Protein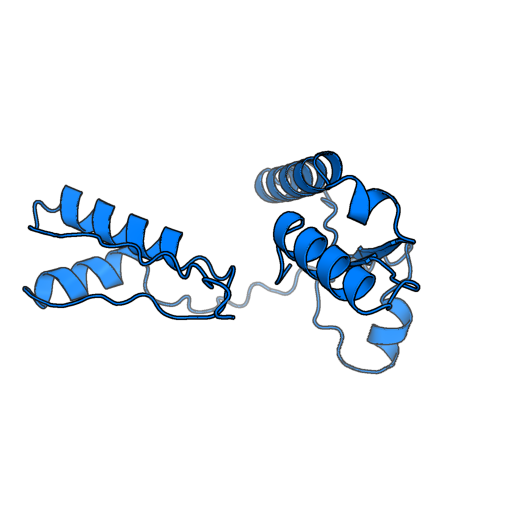 AF-A0A832PVS8-F1 (afdb_monomer_lite)

Radius of gyration: 21.09 Å; chains: 1; bounding box: 47×50×49 Å

Secondary structure (DSSP, 8-state):
--S-HHHHHHHHHHHHHTT-----EEEEEE---S-SS-HHHHHHHHHHHHHHHT--HHHHTS-EEEEE--SS---SHHHHHGGG-TT------PPP-----PPPPHHHHHHHHHHT-S-------STTS-HHHHHHHHHHHHHHTT----------------

Sequence (162 aa):
LLTTPTEAERSSAELRELGVSNQCLVLNGVFHAGSKDDAIAAAFETRSREALASMPAGLAKLPRQNVRLSPRALLGVEALRHMFDDDARAEARAPATNGRKLPPSLKQLVDELERAGKGVIMTMGKGGVGKTSVAAAIAVELAVMRSRYVWCQQHSSTRRFG

pLDDT: mean 80.28, std 14.7, range [33.06, 94.19]

Foldseek 3Di:
DQAALVRVLVVQVVCVVVVNPQDAAEAEAQADDPDPVDPVSVVVNVVSVVSVVPHDPSNVPHHYAYFHRDPDPQPDPVSVVCRRPPPPPVVPPDPPPPVDPDPDDLLVVLVVVVVVPDDDDAQDDDPPPCSVVSLVVSVVSCVVVVHDDDDDDDDPDPDDDD

Structure (mmCIF, N/CA/C/O backbone):
data_AF-A0A832PVS8-F1
#
_entry.id   AF-A0A832PVS8-F1
#
loop_
_atom_site.group_PDB
_atom_site.id
_atom_site.type_symbo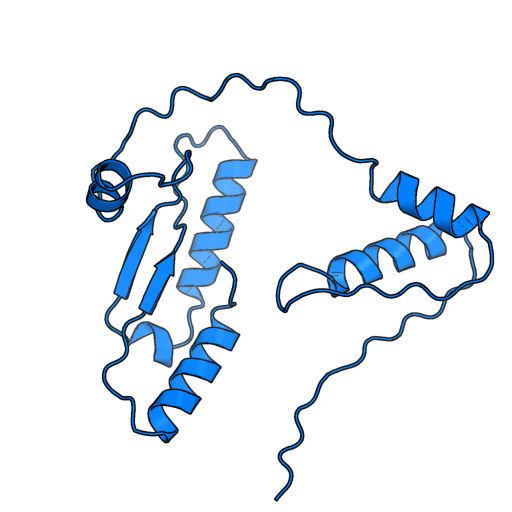l
_atom_site.label_atom_id
_atom_site.label_alt_id
_atom_site.label_comp_id
_atom_site.label_asym_id
_atom_site.label_entity_id
_atom_site.label_seq_id
_atom_site.pdbx_PDB_ins_code
_atom_site.Cartn_x
_atom_site.Cartn_y
_atom_site.Cartn_z
_atom_site.occupancy
_atom_site.B_iso_or_equiv
_atom_site.auth_seq_id
_atom_site.auth_comp_id
_atom_site.auth_asym_id
_atom_site.auth_atom_id
_atom_site.pdbx_PDB_model_num
ATOM 1 N N . LEU A 1 1 ? 0.548 1.587 -4.415 1.00 46.50 1 LEU A N 1
ATOM 2 C CA . LEU A 1 1 ? 0.417 0.133 -4.663 1.00 46.50 1 LEU A CA 1
ATOM 3 C C . LEU A 1 1 ? -1.050 -0.258 -4.505 1.00 46.50 1 LEU A C 1
ATOM 5 O O . LEU A 1 1 ? -1.512 -0.394 -3.383 1.00 46.50 1 LEU A O 1
ATOM 9 N N . LEU A 1 2 ? -1.813 -0.311 -5.602 1.00 47.66 2 LEU A N 1
ATOM 10 C CA . LEU A 1 2 ? -3.258 -0.605 -5.557 1.00 47.66 2 LEU A CA 1
ATOM 11 C C . LEU A 1 2 ? -3.566 -2.112 -5.415 1.00 47.66 2 LEU A C 1
ATOM 13 O O . LEU A 1 2 ? -4.703 -2.465 -5.127 1.00 47.66 2 LEU A O 1
ATOM 17 N N . THR A 1 3 ? -2.552 -2.976 -5.533 1.00 58.38 3 THR A N 1
ATOM 18 C CA . THR A 1 3 ? -2.669 -4.440 -5.466 1.00 58.38 3 THR A CA 1
ATOM 19 C C . THR A 1 3 ? -1.548 -4.993 -4.582 1.00 58.38 3 THR A C 1
ATOM 21 O O . THR A 1 3 ? -0.406 -4.541 -4.685 1.00 58.38 3 THR A O 1
ATOM 24 N N . THR A 1 4 ? -1.858 -5.927 -3.680 1.00 74.75 4 THR A N 1
ATOM 25 C CA . THR A 1 4 ? -0.848 -6.602 -2.846 1.00 74.75 4 THR A CA 1
ATOM 26 C C . THR A 1 4 ? -0.060 -7.622 -3.681 1.00 74.75 4 THR A C 1
ATOM 28 O O . THR A 1 4 ? -0.602 -8.125 -4.666 1.00 74.75 4 THR A O 1
ATOM 31 N N . PRO A 1 5 ? 1.184 -7.991 -3.308 1.00 82.38 5 PRO A N 1
ATOM 32 C CA . PRO A 1 5 ? 1.936 -9.035 -4.016 1.00 82.38 5 PRO A CA 1
ATOM 33 C C . PRO A 1 5 ? 1.174 -10.363 -4.119 1.00 82.38 5 PRO A C 1
ATOM 35 O O . PRO A 1 5 ? 1.222 -11.026 -5.146 1.00 82.38 5 PRO A O 1
ATOM 38 N N . THR A 1 6 ? 0.408 -10.724 -3.086 1.00 84.25 6 THR A N 1
ATOM 39 C CA . THR A 1 6 ? -0.439 -11.926 -3.083 1.00 84.25 6 THR A CA 1
ATOM 40 C C . THR A 1 6 ? -1.571 -11.854 -4.105 1.00 84.25 6 THR A C 1
ATOM 42 O O . THR A 1 6 ? -1.845 -12.835 -4.788 1.00 84.25 6 THR A O 1
ATOM 45 N N . GLU A 1 7 ? -2.232 -10.702 -4.222 1.00 85.81 7 GLU A N 1
ATOM 46 C CA . GLU A 1 7 ? -3.307 -10.530 -5.200 1.00 85.81 7 GLU A CA 1
ATOM 47 C C . GLU A 1 7 ? -2.744 -10.486 -6.627 1.00 85.81 7 GLU A C 1
ATOM 49 O O . GLU A 1 7 ? -3.306 -11.097 -7.529 1.00 85.81 7 GLU A O 1
ATOM 54 N N . ALA A 1 8 ? -1.583 -9.853 -6.819 1.00 88.50 8 ALA A N 1
ATOM 55 C CA . ALA A 1 8 ? -0.892 -9.841 -8.104 1.00 88.50 8 ALA A CA 1
ATOM 56 C C . ALA A 1 8 ? -0.427 -11.246 -8.540 1.00 88.50 8 ALA A C 1
ATOM 58 O O . ALA A 1 8 ? -0.544 -11.577 -9.717 1.00 88.50 8 ALA A O 1
ATOM 59 N N . GLU A 1 9 ? 0.046 -12.088 -7.614 1.00 90.88 9 GLU A N 1
ATOM 60 C CA . GLU A 1 9 ? 0.372 -13.497 -7.891 1.00 90.88 9 GLU A CA 1
ATOM 61 C C . GLU A 1 9 ? -0.872 -14.265 -8.348 1.00 90.88 9 GLU A C 1
ATOM 63 O O . GLU A 1 9 ? -0.819 -14.965 -9.358 1.00 90.88 9 GLU A O 1
ATOM 68 N N . ARG A 1 10 ? -2.008 -14.089 -7.656 1.00 90.69 10 ARG A N 1
ATOM 69 C CA . ARG A 1 10 ? -3.272 -14.728 -8.048 1.00 90.69 10 ARG A CA 1
ATOM 70 C C . ARG A 1 10 ? -3.684 -14.314 -9.460 1.00 90.69 10 ARG A C 1
ATOM 72 O O . ARG A 1 10 ? -3.918 -15.185 -10.291 1.00 90.69 10 ARG A O 1
ATOM 79 N N . SER A 1 11 ? -3.707 -13.012 -9.755 1.00 90.50 11 SER A N 1
ATOM 80 C CA . SER A 1 11 ? -4.048 -12.527 -11.098 1.00 90.50 11 SER A CA 1
ATOM 81 C C . SER A 1 11 ? -3.065 -13.028 -12.160 1.00 90.50 11 SER A C 1
ATOM 83 O O . SER A 1 11 ? -3.479 -13.379 -13.260 1.00 90.50 11 SER A O 1
ATOM 85 N N . SER A 1 12 ? -1.768 -13.099 -11.843 1.00 91.75 12 SER A N 1
ATOM 86 C CA . SER A 1 12 ? -0.752 -13.644 -12.750 1.00 91.75 12 SER A CA 1
ATOM 87 C C . SER A 1 12 ? -1.017 -15.116 -13.077 1.00 91.75 12 SER A C 1
ATOM 89 O O . SER A 1 12 ? -0.941 -15.501 -14.247 1.00 91.75 12 SER A O 1
ATOM 91 N N . ALA A 1 13 ? -1.361 -15.925 -12.071 1.00 91.62 13 ALA A N 1
ATOM 92 C CA . ALA A 1 13 ? -1.702 -17.333 -12.245 1.00 91.62 13 ALA A CA 1
ATOM 93 C C . ALA A 1 13 ? -2.973 -17.516 -13.090 1.00 91.62 13 ALA A C 1
ATOM 95 O O . ALA A 1 13 ? -2.937 -18.254 -14.070 1.00 91.62 13 ALA A O 1
ATOM 96 N N . GLU A 1 14 ? -4.045 -16.778 -12.788 1.00 93.69 14 GLU A N 1
ATOM 97 C CA . GLU A 1 14 ? -5.300 -16.812 -13.559 1.00 93.69 14 GLU A CA 1
ATOM 98 C C . GLU A 1 14 ? -5.072 -16.430 -15.031 1.00 93.69 14 GLU A C 1
ATOM 100 O O . GLU A 1 14 ? -5.549 -17.101 -15.943 1.00 93.69 14 GLU A O 1
ATOM 105 N N . LEU A 1 15 ? -4.269 -15.394 -15.294 1.00 93.50 15 LEU A N 1
ATOM 106 C CA . LEU A 1 15 ? -3.913 -15.000 -16.658 1.00 93.50 15 LEU A CA 1
ATOM 107 C C . LEU A 1 15 ? -3.083 -16.071 -17.385 1.00 93.50 15 LEU A C 1
ATOM 109 O O . LEU A 1 15 ? -3.264 -16.266 -18.588 1.00 93.50 15 LEU A O 1
ATOM 113 N N . ARG A 1 16 ? -2.198 -16.788 -16.678 1.00 92.62 16 ARG A N 1
ATOM 114 C CA . ARG A 1 16 ? -1.447 -17.914 -17.261 1.00 92.62 16 ARG A CA 1
ATOM 115 C C . ARG A 1 16 ? -2.368 -19.077 -17.624 1.00 92.62 16 ARG A C 1
ATOM 117 O O . ARG A 1 16 ? -2.179 -19.655 -18.690 1.00 92.62 16 ARG A O 1
ATOM 124 N N . GLU A 1 17 ? -3.355 -19.395 -16.785 1.00 94.19 17 GLU A N 1
ATOM 125 C CA . GLU A 1 17 ? -4.371 -20.422 -17.078 1.00 94.19 17 GLU A CA 1
ATOM 126 C C . GLU A 1 17 ? -5.179 -20.080 -18.340 1.00 94.19 17 GLU A C 1
ATOM 128 O O . GLU A 1 17 ? -5.535 -20.970 -19.108 1.00 94.19 17 GLU A O 1
ATOM 133 N N . LEU A 1 18 ? -5.385 -18.788 -18.611 1.00 94.12 18 LEU A N 1
ATOM 134 C CA . LEU A 1 18 ? -6.023 -18.284 -19.832 1.00 94.12 18 LEU A CA 1
ATOM 135 C C . LEU A 1 18 ? -5.081 -18.213 -21.054 1.00 94.12 18 LEU A C 1
ATOM 137 O O . LEU A 1 18 ? -5.481 -17.727 -22.110 1.00 94.12 18 LEU A O 1
ATOM 141 N N . GLY A 1 19 ? -3.831 -18.673 -20.933 1.00 92.69 19 GLY A N 1
ATOM 142 C CA . GLY A 1 19 ? -2.845 -18.692 -22.020 1.00 92.69 19 GLY A CA 1
ATOM 143 C C . GLY A 1 19 ? -2.005 -17.416 -22.165 1.00 92.69 19 GLY A C 1
ATOM 144 O O . GLY A 1 19 ? -1.160 -17.336 -23.058 1.00 92.69 19 GLY A O 1
ATOM 145 N N . VAL A 1 20 ? -2.168 -16.424 -21.285 1.00 92.69 20 VAL A N 1
ATOM 146 C CA . VAL A 1 20 ? -1.356 -15.195 -21.294 1.00 92.69 20 VAL A CA 1
ATOM 147 C C . VAL A 1 20 ? -0.048 -15.446 -20.541 1.00 92.69 20 VAL A C 1
ATOM 149 O O . VAL A 1 20 ? 0.057 -15.213 -19.337 1.00 92.69 20 VAL A O 1
ATOM 152 N N . SER A 1 21 ? 0.968 -15.941 -21.247 1.00 89.69 21 SER A N 1
ATOM 153 C CA . SER A 1 21 ? 2.270 -16.310 -20.664 1.00 89.69 21 SER A CA 1
ATOM 154 C C . SER A 1 21 ? 3.334 -15.207 -20.732 1.00 89.69 21 SER A C 1
ATOM 156 O O . SER A 1 21 ? 4.248 -15.198 -19.907 1.00 89.69 21 SER A O 1
ATOM 158 N N . ASN A 1 22 ? 3.204 -14.248 -21.657 1.00 92.69 22 ASN A N 1
ATOM 159 C CA . ASN A 1 22 ? 4.133 -13.123 -21.816 1.00 92.69 22 ASN A CA 1
ATOM 160 C C . ASN A 1 22 ? 3.832 -11.988 -20.820 1.00 92.69 22 ASN A C 1
ATOM 162 O O . ASN A 1 22 ? 3.366 -10.912 -21.193 1.00 92.69 22 ASN A O 1
ATOM 166 N N . GLN A 1 23 ? 4.029 -12.262 -19.532 1.00 92.94 23 GLN A N 1
ATOM 167 C CA . GLN A 1 23 ? 3.746 -11.321 -18.449 1.00 92.94 23 GLN A CA 1
ATOM 168 C C . GLN A 1 23 ? 5.014 -10.596 -17.977 1.00 92.94 23 GLN A C 1
ATOM 170 O O . GLN A 1 23 ? 6.099 -11.170 -17.951 1.00 92.94 23 GLN A O 1
ATOM 175 N N . CYS A 1 24 ? 4.854 -9.345 -17.544 1.00 93.56 24 CYS A N 1
ATOM 176 C CA . CYS A 1 24 ? 5.894 -8.520 -16.929 1.00 93.56 24 CYS A CA 1
ATOM 177 C C . CYS A 1 24 ? 5.356 -7.915 -15.625 1.00 93.56 24 CYS A C 1
ATOM 179 O O . CYS A 1 24 ? 4.192 -7.513 -15.552 1.00 93.56 24 CYS A O 1
ATOM 181 N N . LEU A 1 25 ? 6.203 -7.848 -14.599 1.00 92.06 25 LEU A N 1
ATOM 182 C CA . LEU A 1 25 ? 5.888 -7.239 -13.313 1.00 92.06 25 LEU A CA 1
ATOM 183 C C . LEU A 1 25 ? 6.382 -5.788 -13.277 1.00 92.06 25 LEU A C 1
ATOM 185 O O . LEU A 1 25 ? 7.585 -5.532 -13.227 1.00 92.06 25 LEU A O 1
ATOM 189 N N . VAL A 1 26 ? 5.452 -4.834 -13.216 1.00 90.69 26 VAL A N 1
ATOM 190 C CA . VAL A 1 26 ? 5.777 -3.417 -12.997 1.00 90.69 26 VAL A CA 1
ATOM 191 C C . VAL A 1 26 ? 5.577 -3.060 -11.525 1.00 90.69 26 VAL A C 1
ATOM 193 O O . VAL A 1 26 ? 4.450 -3.012 -11.028 1.00 90.69 26 VAL A O 1
ATOM 196 N N . LEU A 1 27 ? 6.672 -2.777 -10.819 1.00 89.38 27 LEU A N 1
ATOM 197 C CA . LEU A 1 27 ? 6.641 -2.294 -9.440 1.00 89.38 27 LEU A CA 1
ATOM 198 C C . LEU A 1 27 ? 6.577 -0.768 -9.425 1.00 89.38 27 LEU A C 1
ATOM 200 O O . LEU A 1 27 ? 7.585 -0.089 -9.602 1.00 89.38 27 LEU A O 1
ATOM 204 N N . ASN A 1 28 ? 5.379 -0.229 -9.206 1.00 87.50 28 ASN A N 1
ATOM 205 C CA . ASN A 1 28 ? 5.155 1.212 -9.191 1.00 87.50 28 ASN A CA 1
ATOM 206 C C . ASN A 1 28 ? 5.288 1.829 -7.791 1.00 87.50 28 ASN A C 1
ATOM 208 O O . ASN A 1 28 ? 4.644 1.373 -6.839 1.00 87.50 28 ASN A O 1
ATOM 212 N N . GLY A 1 29 ? 6.038 2.928 -7.702 1.00 86.31 29 GLY A N 1
ATOM 213 C CA . GLY A 1 29 ? 6.203 3.724 -6.491 1.00 86.31 29 GLY A CA 1
ATOM 214 C C . GLY A 1 29 ? 7.246 3.163 -5.528 1.00 86.31 29 GLY A C 1
ATOM 215 O O . GLY A 1 29 ? 7.035 3.217 -4.318 1.00 86.31 29 GLY A O 1
ATOM 216 N N . VAL A 1 30 ? 8.349 2.610 -6.043 1.00 87.81 30 VAL A N 1
ATOM 217 C CA . VAL A 1 30 ? 9.457 2.122 -5.207 1.00 87.81 30 VAL A CA 1
ATOM 218 C C . VAL A 1 30 ? 10.102 3.306 -4.487 1.00 87.81 30 VAL A C 1
ATOM 220 O O . VAL A 1 30 ? 10.644 4.215 -5.119 1.00 87.81 30 VAL A O 1
ATOM 223 N N . PHE A 1 31 ? 10.018 3.306 -3.160 1.00 87.88 31 PHE A N 1
ATOM 224 C CA . PHE A 1 31 ? 10.544 4.372 -2.318 1.00 87.88 31 PHE A CA 1
ATOM 225 C C . PHE A 1 31 ? 11.956 4.061 -1.825 1.00 87.88 31 PHE A C 1
ATOM 227 O O . PHE A 1 31 ? 12.241 2.934 -1.431 1.00 87.88 31 PHE A O 1
ATOM 234 N N . HIS A 1 32 ? 12.796 5.093 -1.796 1.00 85.81 32 HIS A N 1
ATOM 235 C CA . HIS A 1 32 ? 14.125 5.073 -1.197 1.00 85.81 32 HIS A CA 1
ATOM 236 C C . HIS A 1 32 ? 14.242 6.293 -0.287 1.00 85.81 32 HIS A C 1
ATOM 238 O O . HIS A 1 32 ? 13.920 7.406 -0.721 1.00 85.81 32 HIS A O 1
ATOM 244 N N . ALA A 1 33 ? 14.676 6.108 0.958 1.00 85.19 33 ALA A N 1
ATOM 245 C CA . ALA A 1 33 ? 14.850 7.227 1.866 1.00 85.19 33 ALA A CA 1
ATOM 246 C C . ALA A 1 33 ? 16.026 8.103 1.398 1.00 85.19 33 ALA A C 1
ATOM 248 O O . ALA A 1 33 ? 17.132 7.620 1.157 1.00 85.19 33 ALA A O 1
ATOM 249 N N . GLY A 1 34 ? 15.782 9.410 1.261 1.00 80.50 34 GLY A N 1
ATOM 250 C CA . GLY A 1 34 ? 16.820 10.379 0.890 1.00 80.50 34 GLY A CA 1
ATOM 251 C C . GLY A 1 34 ? 17.800 10.691 2.028 1.00 80.50 34 GLY A C 1
ATOM 252 O O . GLY A 1 34 ? 18.945 11.048 1.766 1.00 80.50 34 GLY A O 1
ATOM 253 N N . SER A 1 35 ? 17.362 10.525 3.280 1.00 79.19 35 SER A N 1
ATOM 254 C CA . SER A 1 35 ? 18.178 10.612 4.495 1.00 79.19 35 SER A CA 1
ATOM 255 C C . SER A 1 35 ? 17.751 9.524 5.483 1.00 79.19 35 SER A C 1
ATOM 257 O O . SER A 1 35 ? 16.588 9.119 5.500 1.00 79.19 35 SER A O 1
ATOM 259 N N . LYS A 1 36 ? 18.691 9.067 6.317 1.00 75.94 36 LYS A N 1
ATOM 260 C CA . LYS A 1 36 ? 18.431 8.125 7.416 1.00 75.94 36 LYS A CA 1
ATOM 261 C C . LYS A 1 36 ? 17.888 8.805 8.678 1.00 75.94 36 LYS A C 1
ATOM 263 O O . LYS A 1 36 ? 17.449 8.102 9.582 1.00 75.94 36 LYS A O 1
ATOM 268 N N . ASP A 1 37 ? 17.893 10.136 8.727 1.00 86.50 37 ASP A N 1
ATOM 269 C CA . ASP A 1 37 ? 17.470 10.904 9.907 1.00 86.50 37 ASP A CA 1
ATOM 270 C C . ASP A 1 37 ? 15.941 11.025 10.025 1.00 86.50 37 ASP A C 1
ATOM 272 O O . ASP A 1 37 ? 15.416 11.388 11.076 1.00 86.50 37 ASP A O 1
ATOM 276 N N . ASP A 1 38 ? 15.205 10.695 8.960 1.00 88.94 38 ASP A N 1
ATOM 277 C CA . ASP A 1 38 ? 13.747 10.609 8.976 1.00 88.94 38 ASP A CA 1
ATOM 278 C C . ASP A 1 38 ? 13.311 9.170 9.291 1.00 88.94 38 ASP A C 1
ATOM 280 O O . ASP A 1 38 ? 13.310 8.281 8.432 1.00 88.94 38 ASP A O 1
ATOM 284 N N . ALA A 1 39 ? 12.909 8.946 10.544 1.00 90.06 39 ALA A N 1
ATOM 285 C CA . ALA A 1 39 ? 12.452 7.644 11.021 1.00 90.06 39 ALA A CA 1
ATOM 286 C C . ALA A 1 39 ? 11.211 7.123 10.267 1.00 90.06 39 ALA A C 1
ATOM 288 O O . ALA A 1 39 ? 11.060 5.910 10.108 1.00 90.06 39 ALA A O 1
ATOM 289 N N . ILE A 1 40 ? 10.334 8.008 9.775 1.00 90.06 40 ILE A N 1
ATOM 290 C CA . ILE A 1 40 ? 9.137 7.617 9.015 1.00 90.06 40 ILE A CA 1
ATOM 291 C C . ILE A 1 40 ? 9.550 7.150 7.621 1.00 90.06 40 ILE A C 1
ATOM 293 O O . ILE A 1 40 ? 9.108 6.087 7.175 1.00 90.06 40 ILE A O 1
ATOM 297 N N . ALA A 1 41 ? 10.422 7.904 6.948 1.00 87.69 41 ALA A N 1
ATOM 298 C CA . ALA A 1 41 ? 10.969 7.512 5.653 1.00 87.69 41 ALA A CA 1
ATOM 299 C C . ALA A 1 41 ? 11.717 6.171 5.747 1.00 87.69 41 ALA A C 1
ATOM 301 O O . ALA A 1 41 ? 11.467 5.266 4.946 1.00 87.69 41 ALA A O 1
ATOM 302 N N . ALA A 1 42 ? 12.564 5.999 6.765 1.00 89.81 42 ALA A N 1
ATOM 303 C CA . ALA A 1 42 ? 13.298 4.756 6.997 1.00 89.81 42 ALA A CA 1
ATOM 304 C C . ALA A 1 42 ? 12.365 3.562 7.273 1.00 89.81 42 ALA A C 1
ATOM 306 O O . ALA A 1 42 ? 12.574 2.469 6.733 1.00 89.81 42 ALA A O 1
ATOM 307 N N . ALA A 1 43 ? 11.303 3.762 8.061 1.00 89.88 43 ALA A N 1
ATOM 308 C CA . ALA A 1 43 ? 10.297 2.731 8.311 1.00 89.88 43 ALA A CA 1
ATOM 309 C C . ALA A 1 43 ? 9.526 2.361 7.032 1.00 89.88 43 ALA A C 1
ATOM 311 O O . ALA A 1 43 ? 9.268 1.181 6.778 1.00 89.88 43 ALA A O 1
ATOM 312 N N . PHE A 1 44 ? 9.187 3.347 6.196 1.00 89.69 44 PHE A N 1
ATOM 313 C CA . PHE A 1 44 ? 8.486 3.120 4.932 1.00 89.69 44 PHE A CA 1
ATOM 314 C C . PHE A 1 44 ? 9.350 2.358 3.915 1.00 89.69 44 PHE A C 1
ATOM 316 O O . PHE A 1 44 ? 8.861 1.430 3.260 1.00 89.69 44 PHE A O 1
ATOM 323 N N . GLU A 1 45 ? 10.640 2.690 3.820 1.00 90.56 45 GLU A N 1
ATOM 324 C CA . GLU A 1 45 ? 11.596 1.951 2.990 1.00 90.56 45 GLU A CA 1
ATOM 325 C C . GLU A 1 45 ? 11.788 0.514 3.491 1.00 90.56 45 GLU A C 1
ATOM 327 O O . GLU A 1 45 ? 11.696 -0.427 2.700 1.00 90.56 45 GLU A O 1
ATOM 332 N N . THR A 1 46 ? 11.997 0.329 4.798 1.00 90.25 46 THR A N 1
ATOM 333 C CA . THR A 1 46 ? 12.170 -1.000 5.413 1.00 90.25 46 THR A CA 1
ATOM 334 C C . THR A 1 46 ? 10.967 -1.893 5.131 1.00 90.25 46 THR A C 1
ATOM 336 O O . THR A 1 46 ? 11.122 -2.979 4.573 1.00 90.25 46 THR A O 1
ATOM 339 N N . ARG A 1 47 ? 9.752 -1.396 5.391 1.00 89.19 47 ARG A N 1
ATOM 340 C CA . ARG A 1 47 ? 8.512 -2.133 5.115 1.00 89.19 47 ARG A CA 1
ATOM 341 C C . ARG A 1 47 ? 8.370 -2.502 3.636 1.00 89.19 47 ARG A C 1
ATOM 343 O O . ARG A 1 47 ? 7.909 -3.593 3.306 1.00 89.19 47 ARG A O 1
ATOM 350 N N . SER A 1 48 ? 8.747 -1.593 2.737 1.00 87.81 48 SER A N 1
ATOM 351 C CA . SER A 1 48 ? 8.704 -1.849 1.292 1.00 87.81 48 SER A CA 1
ATOM 352 C C . SER A 1 48 ? 9.696 -2.944 0.898 1.00 87.81 48 SER A C 1
ATOM 354 O O . SER A 1 48 ? 9.356 -3.842 0.131 1.00 87.81 48 SER A O 1
ATOM 356 N N . ARG A 1 49 ? 10.903 -2.915 1.469 1.00 88.44 49 ARG A N 1
ATOM 357 C CA . ARG A 1 49 ? 11.952 -3.913 1.244 1.00 88.44 49 ARG A CA 1
ATOM 358 C C . ARG A 1 49 ? 11.547 -5.299 1.741 1.00 88.44 49 ARG A C 1
ATOM 360 O O . ARG A 1 49 ? 11.735 -6.270 1.016 1.00 88.44 49 ARG A O 1
ATOM 367 N N . GLU A 1 50 ? 10.946 -5.394 2.923 1.00 89.69 50 GLU A N 1
ATOM 368 C CA . GLU A 1 50 ? 10.422 -6.653 3.475 1.00 89.69 50 GLU A CA 1
ATOM 369 C C . GLU A 1 50 ? 9.315 -7.250 2.596 1.00 89.69 50 GLU A C 1
ATOM 371 O O . GLU A 1 50 ? 9.311 -8.451 2.319 1.00 89.69 50 GLU A O 1
ATOM 376 N N . ALA A 1 51 ? 8.405 -6.413 2.089 1.00 86.19 51 ALA A N 1
ATOM 377 C CA . ALA A 1 51 ? 7.363 -6.852 1.162 1.00 86.19 51 ALA A CA 1
ATOM 378 C C . ALA A 1 51 ? 7.938 -7.386 -0.164 1.00 86.19 51 ALA A C 1
ATOM 380 O O . ALA A 1 51 ? 7.392 -8.323 -0.743 1.00 86.19 51 ALA A O 1
ATOM 381 N N . LEU A 1 52 ? 9.048 -6.814 -0.644 1.00 86.94 52 LEU A N 1
ATOM 382 C CA . LEU A 1 52 ? 9.749 -7.306 -1.834 1.00 86.94 52 LEU A CA 1
ATOM 383 C C . LEU A 1 52 ? 10.558 -8.577 -1.557 1.00 86.94 52 LEU A C 1
ATOM 385 O O . LEU A 1 52 ? 10.630 -9.444 -2.423 1.00 86.94 52 LEU A O 1
ATOM 389 N N . ALA A 1 53 ? 11.144 -8.706 -0.367 1.00 87.56 53 ALA A N 1
ATOM 390 C CA . ALA A 1 53 ? 11.863 -9.911 0.046 1.00 87.56 53 ALA A CA 1
ATOM 391 C C . ALA A 1 53 ? 10.919 -11.110 0.238 1.00 87.56 53 ALA A C 1
ATOM 393 O O . ALA A 1 53 ? 11.289 -12.243 -0.051 1.00 87.56 53 ALA A O 1
ATOM 394 N N . SER A 1 54 ? 9.685 -10.854 0.672 1.00 87.69 54 SER A N 1
ATOM 395 C CA . SER A 1 54 ? 8.617 -11.855 0.813 1.00 87.69 54 SER A CA 1
ATOM 396 C C . SER A 1 54 ? 7.779 -12.042 -0.461 1.00 87.69 54 SER A C 1
ATOM 398 O O . SER A 1 54 ? 6.663 -12.564 -0.407 1.00 87.69 54 SER A O 1
ATOM 400 N N . MET A 1 55 ? 8.291 -11.616 -1.622 1.00 88.44 55 MET A N 1
ATOM 401 C CA . MET A 1 55 ? 7.569 -11.713 -2.888 1.00 88.44 55 MET A CA 1
ATOM 402 C C . MET A 1 55 ? 7.271 -13.177 -3.257 1.00 88.44 55 MET A C 1
ATOM 404 O O . MET A 1 55 ? 8.175 -14.015 -3.220 1.00 88.44 55 MET A O 1
ATOM 408 N N . PRO A 1 56 ? 6.030 -13.496 -3.671 1.00 90.81 56 PRO A N 1
ATOM 409 C CA . PRO A 1 56 ? 5.686 -14.824 -4.162 1.00 90.81 56 PRO A CA 1
ATOM 410 C C . PRO A 1 56 ? 6.580 -15.278 -5.323 1.00 90.81 56 PRO A C 1
ATOM 412 O O . PRO A 1 56 ? 6.948 -14.495 -6.202 1.00 90.81 56 PRO A O 1
ATOM 415 N N . ALA A 1 57 ? 6.916 -16.569 -5.340 1.00 88.31 57 ALA A N 1
ATOM 416 C CA . ALA A 1 57 ? 7.884 -17.122 -6.284 1.00 88.31 57 ALA A CA 1
ATOM 417 C C . ALA A 1 57 ? 7.446 -17.015 -7.758 1.00 88.31 57 ALA A C 1
ATOM 419 O O . ALA A 1 57 ? 8.306 -16.965 -8.638 1.00 88.31 57 ALA A O 1
ATOM 420 N N . GLY A 1 58 ? 6.142 -16.997 -8.055 1.00 88.75 58 GLY A N 1
ATOM 421 C CA . GLY A 1 58 ? 5.640 -16.876 -9.426 1.00 88.75 58 GLY A CA 1
ATOM 422 C C . GLY A 1 58 ? 5.852 -15.482 -10.015 1.00 88.75 58 GLY A C 1
ATOM 423 O O . GLY A 1 58 ? 6.254 -15.377 -11.178 1.00 88.75 58 GLY A O 1
ATOM 424 N N . LEU A 1 59 ? 5.660 -14.437 -9.207 1.00 90.94 59 LEU A N 1
ATOM 425 C CA . LEU A 1 59 ? 5.982 -13.049 -9.533 1.00 90.94 59 LEU A CA 1
ATOM 426 C C . LEU A 1 59 ? 7.490 -12.809 -9.612 1.00 90.94 59 LEU A C 1
ATOM 428 O O . LEU A 1 59 ? 7.941 -12.119 -10.521 1.00 90.94 59 LEU A O 1
ATOM 432 N N . ALA A 1 60 ? 8.277 -13.403 -8.708 1.00 89.56 60 ALA A N 1
ATOM 433 C CA . ALA A 1 60 ? 9.733 -13.223 -8.679 1.00 89.56 60 ALA A CA 1
ATOM 434 C C . ALA A 1 60 ? 10.441 -13.726 -9.955 1.00 89.56 60 ALA A C 1
ATOM 436 O O . ALA A 1 60 ? 11.548 -13.286 -10.258 1.00 89.56 60 ALA A O 1
ATOM 437 N N . LYS A 1 61 ? 9.805 -14.634 -10.708 1.00 90.12 61 LYS A N 1
ATOM 438 C CA . LYS A 1 61 ? 10.301 -15.162 -11.991 1.00 90.12 61 LYS A CA 1
ATOM 439 C C . LYS A 1 61 ? 9.986 -14.269 -13.193 1.00 90.12 61 LYS A C 1
ATOM 441 O O . LYS A 1 61 ? 10.520 -14.514 -14.272 1.00 90.12 61 LYS A O 1
ATOM 446 N N . LEU A 1 62 ? 9.082 -13.299 -13.053 1.00 92.00 62 LEU A N 1
ATOM 447 C CA . LEU A 1 62 ? 8.692 -12.436 -14.163 1.00 92.00 62 LEU A CA 1
ATOM 448 C C . LEU A 1 62 ? 9.792 -11.408 -14.467 1.00 92.00 62 LEU A C 1
ATOM 450 O O . LEU A 1 62 ? 10.422 -10.899 -13.534 1.00 92.00 62 LEU A O 1
ATOM 454 N N . PRO A 1 63 ? 9.983 -11.032 -15.747 1.00 93.38 63 PRO A N 1
ATOM 455 C CA . PRO A 1 63 ? 10.695 -9.808 -16.090 1.00 93.38 63 PRO A CA 1
ATOM 456 C C . PRO A 1 63 ? 10.122 -8.644 -15.284 1.00 93.38 63 PRO A C 1
ATOM 458 O O . PRO A 1 63 ? 8.903 -8.522 -15.146 1.00 93.38 63 PRO A O 1
ATOM 461 N N . ARG A 1 64 ? 11.000 -7.814 -14.718 1.00 89.62 64 ARG A N 1
ATOM 462 C CA . ARG A 1 64 ? 10.614 -6.786 -13.753 1.00 89.62 64 ARG A CA 1
ATOM 463 C C . ARG A 1 64 ? 11.064 -5.411 -14.205 1.00 89.62 64 ARG A C 1
ATOM 465 O O . ARG A 1 64 ? 12.232 -5.223 -14.535 1.00 89.62 64 ARG A O 1
ATOM 472 N N . GLN A 1 65 ? 10.163 -4.444 -14.090 1.00 88.94 65 GLN A N 1
ATOM 473 C CA . GLN A 1 65 ? 10.466 -3.031 -14.262 1.00 88.94 65 GLN A CA 1
ATOM 474 C C . GLN A 1 65 ? 10.072 -2.257 -13.005 1.00 88.94 65 GLN A C 1
ATOM 476 O O . GLN A 1 65 ? 8.979 -2.435 -12.467 1.00 88.94 65 GLN A O 1
ATOM 481 N N . ASN A 1 66 ? 10.972 -1.402 -12.527 1.00 87.44 66 ASN A N 1
ATOM 482 C CA . ASN A 1 66 ? 10.751 -0.599 -11.330 1.00 87.44 66 ASN A CA 1
ATOM 483 C C . ASN A 1 66 ? 10.478 0.850 -11.731 1.00 87.44 66 ASN A C 1
ATOM 485 O O . ASN A 1 66 ? 11.216 1.420 -12.528 1.00 87.44 66 ASN A O 1
ATOM 489 N N . VAL A 1 67 ? 9.446 1.448 -11.143 1.00 87.12 67 VAL A N 1
ATOM 490 C CA . VAL A 1 67 ? 9.161 2.883 -11.244 1.00 87.12 67 VAL A CA 1
ATOM 491 C C . VAL A 1 67 ? 9.294 3.474 -9.848 1.00 87.12 67 VAL A C 1
ATOM 493 O O . VAL A 1 67 ? 8.615 3.034 -8.914 1.00 87.12 67 VAL A O 1
ATOM 496 N N . ARG A 1 68 ? 10.187 4.452 -9.678 1.00 85.06 68 ARG A N 1
ATOM 497 C CA . ARG A 1 68 ? 10.426 5.087 -8.373 1.00 85.06 68 ARG A CA 1
ATOM 498 C C 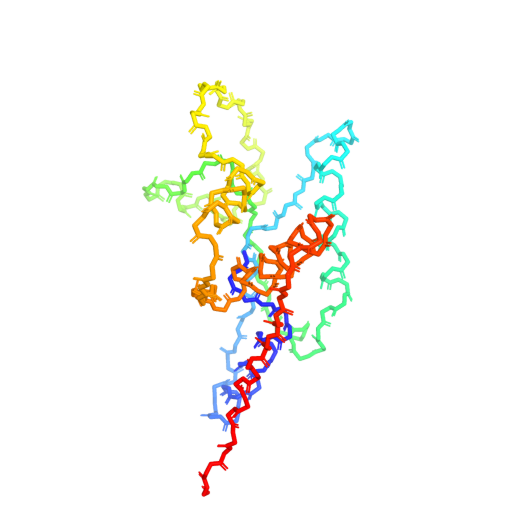. ARG A 1 68 ? 9.236 5.941 -7.941 1.00 85.06 68 ARG A C 1
ATOM 500 O O . ARG A 1 68 ? 8.476 6.447 -8.765 1.00 85.06 68 ARG A O 1
ATOM 507 N N . LEU A 1 69 ? 9.066 6.112 -6.630 1.00 84.44 69 LEU A N 1
ATOM 508 C CA . LEU A 1 69 ? 8.076 7.048 -6.102 1.00 84.44 69 LEU A CA 1
ATOM 509 C C . LEU A 1 69 ? 8.499 8.482 -6.437 1.00 84.44 69 LEU A C 1
ATOM 511 O O . LEU A 1 69 ? 9.493 8.977 -5.912 1.00 84.44 69 LEU A O 1
ATOM 515 N N . SER A 1 70 ? 7.730 9.150 -7.295 1.00 80.12 70 SER A N 1
ATOM 516 C CA . SER A 1 70 ? 7.982 10.546 -7.645 1.00 80.12 70 SER A CA 1
ATOM 517 C C . SER A 1 70 ? 7.420 11.498 -6.578 1.00 80.12 70 SER A C 1
ATOM 519 O O . SER A 1 70 ? 6.283 11.313 -6.133 1.00 80.12 70 SER A O 1
ATOM 521 N N . PRO A 1 71 ? 8.158 12.558 -6.193 1.00 73.00 71 PRO A N 1
ATOM 522 C CA . PRO A 1 71 ? 7.677 13.594 -5.276 1.00 73.00 71 PRO A CA 1
ATOM 523 C C . PRO A 1 71 ? 6.620 14.515 -5.910 1.00 73.00 71 PRO A C 1
ATOM 525 O O . PRO A 1 71 ? 6.000 15.318 -5.211 1.00 73.00 71 PRO A O 1
ATOM 528 N N . ARG A 1 72 ? 6.422 14.441 -7.234 1.00 71.25 72 ARG A N 1
ATOM 529 C CA . ARG A 1 72 ? 5.444 15.240 -7.985 1.00 71.25 72 ARG A CA 1
ATOM 530 C C . ARG A 1 72 ? 4.588 14.339 -8.869 1.00 71.25 72 ARG A C 1
ATOM 532 O O . ARG A 1 72 ? 5.028 13.281 -9.313 1.00 71.25 72 ARG A O 1
ATOM 539 N N . ALA A 1 73 ? 3.364 14.780 -9.153 1.00 73.00 73 ALA A N 1
ATOM 540 C CA . ALA A 1 73 ? 2.530 14.121 -10.149 1.00 73.00 73 ALA A CA 1
ATOM 541 C C . ALA A 1 73 ? 3.236 14.153 -11.515 1.00 73.00 73 ALA A C 1
ATOM 543 O O . ALA A 1 73 ? 3.713 15.205 -11.941 1.00 73.00 73 ALA A O 1
ATOM 544 N N . LEU A 1 74 ? 3.301 13.004 -12.189 1.00 75.25 74 LEU A N 1
ATOM 545 C CA . LEU A 1 74 ? 3.868 12.881 -13.531 1.00 75.25 74 LEU A CA 1
ATOM 546 C C . LEU A 1 74 ? 2.852 13.419 -14.547 1.00 75.25 74 LEU A C 1
ATOM 548 O O . LEU A 1 74 ? 2.046 12.672 -15.098 1.00 75.25 74 LEU A O 1
ATOM 552 N N . LEU A 1 75 ? 2.831 14.740 -14.719 1.00 80.19 75 LEU A N 1
ATOM 553 C CA . LEU A 1 75 ? 1.939 15.441 -15.641 1.00 80.19 75 LEU A CA 1
ATOM 554 C C . LEU A 1 75 ? 2.741 15.936 -16.847 1.00 80.19 75 LEU A C 1
ATOM 556 O O . LEU A 1 75 ? 3.740 16.631 -16.687 1.00 80.19 75 LEU A O 1
ATOM 560 N N . GLY A 1 76 ? 2.276 15.604 -18.052 1.00 82.12 76 GLY A N 1
ATOM 561 C CA . GLY A 1 76 ? 2.931 15.980 -19.305 1.00 82.12 76 GLY A CA 1
ATOM 562 C C . GLY A 1 76 ? 3.951 14.953 -19.809 1.00 82.12 76 GLY A C 1
ATOM 563 O O . GLY A 1 76 ? 4.429 14.088 -19.077 1.00 82.12 76 GLY A O 1
ATOM 564 N N . VAL A 1 77 ? 4.267 15.044 -21.103 1.00 84.19 77 VAL A N 1
ATOM 565 C CA . VAL A 1 77 ? 5.105 14.063 -21.817 1.00 84.19 77 VAL A CA 1
ATOM 566 C C . VAL A 1 77 ? 6.542 14.049 -21.294 1.00 84.19 77 VAL A C 1
ATOM 568 O O . VAL A 1 77 ? 7.147 12.988 -21.205 1.00 84.19 77 VAL A O 1
ATOM 571 N N . GLU A 1 78 ? 7.081 15.205 -20.913 1.00 78.69 78 GLU A N 1
ATOM 572 C CA . GLU A 1 78 ? 8.436 15.322 -20.363 1.00 78.69 78 GLU A CA 1
ATOM 573 C C . GLU A 1 78 ? 8.582 14.548 -19.045 1.00 78.69 78 GLU A C 1
ATOM 575 O O . GLU A 1 78 ? 9.477 13.719 -18.913 1.00 78.69 78 GLU A O 1
ATOM 580 N N . ALA A 1 79 ? 7.635 14.713 -18.115 1.00 77.62 79 ALA A N 1
ATOM 581 C CA . ALA A 1 79 ? 7.636 13.979 -16.851 1.00 77.62 79 ALA A CA 1
ATOM 582 C C . ALA A 1 79 ? 7.503 12.457 -17.051 1.00 77.62 79 ALA A C 1
ATOM 584 O O . ALA A 1 79 ? 8.102 11.685 -16.307 1.00 77.62 79 ALA A O 1
ATOM 585 N N . LEU A 1 80 ? 6.745 12.016 -18.063 1.00 80.56 80 LEU A N 1
ATOM 586 C CA . LEU A 1 80 ? 6.605 10.594 -18.392 1.00 80.56 80 LEU A CA 1
ATOM 587 C C . LEU A 1 80 ? 7.872 9.999 -19.018 1.00 80.56 80 LEU A C 1
ATOM 589 O O . LEU A 1 80 ? 8.172 8.836 -18.756 1.00 80.56 80 LEU A O 1
ATOM 593 N N . ARG A 1 81 ? 8.628 10.772 -19.811 1.00 82.81 81 ARG A N 1
ATOM 594 C CA . ARG A 1 81 ? 9.895 10.305 -20.407 1.00 82.81 81 ARG A CA 1
ATOM 595 C C . ARG A 1 81 ? 10.931 9.953 -19.342 1.00 82.81 81 ARG A C 1
ATOM 597 O O . ARG A 1 81 ? 11.611 8.950 -19.492 1.00 82.81 81 ARG A O 1
ATOM 604 N N . HIS A 1 82 ? 10.970 10.714 -18.252 1.00 76.75 82 HIS A N 1
ATOM 605 C CA . HIS A 1 82 ? 11.894 10.492 -17.136 1.00 76.75 82 HIS A CA 1
ATOM 606 C C . HIS A 1 82 ? 11.382 9.491 -16.083 1.00 76.75 82 HIS A C 1
ATOM 608 O O . HIS A 1 82 ? 12.027 9.283 -15.058 1.00 76.75 82 HIS A O 1
ATOM 614 N N . MET A 1 83 ? 10.222 8.854 -16.295 1.00 76.75 83 MET A N 1
ATOM 615 C CA . MET A 1 83 ? 9.602 7.961 -15.302 1.00 76.75 83 MET A CA 1
ATOM 616 C C . MET A 1 83 ? 10.437 6.705 -14.997 1.00 76.75 83 MET A C 1
ATOM 618 O O . MET A 1 83 ? 10.342 6.160 -13.895 1.00 76.75 83 MET A O 1
ATOM 622 N N . PHE A 1 84 ? 11.231 6.243 -15.966 1.00 74.06 84 PHE A N 1
ATOM 623 C CA . PHE A 1 84 ? 12.065 5.043 -15.852 1.00 74.06 84 PHE A CA 1
ATOM 624 C C . PHE A 1 84 ? 13.555 5.349 -15.656 1.00 74.06 84 PHE A C 1
ATOM 626 O O . PHE A 1 84 ? 14.352 4.416 -15.590 1.00 74.06 84 PHE A O 1
ATOM 633 N N . ASP A 1 85 ? 13.934 6.624 -15.549 1.00 76.19 85 ASP A N 1
ATOM 634 C CA . ASP A 1 85 ? 15.330 7.006 -15.364 1.00 76.19 85 ASP A CA 1
ATOM 635 C C . ASP A 1 85 ? 15.762 6.723 -13.920 1.00 76.19 85 ASP A C 1
ATOM 637 O O . ASP A 1 85 ? 15.235 7.291 -12.958 1.00 76.19 85 ASP A O 1
ATOM 641 N N . ASP A 1 86 ? 16.758 5.852 -13.757 1.00 59.47 86 ASP A N 1
ATOM 642 C CA . ASP A 1 86 ? 17.323 5.518 -12.446 1.00 59.47 86 ASP A CA 1
ATOM 643 C C . ASP A 1 86 ? 18.103 6.691 -11.814 1.00 59.47 86 ASP A C 1
ATOM 645 O O . ASP A 1 86 ? 18.267 6.750 -10.591 1.00 59.47 86 ASP A O 1
ATOM 649 N N . ASP A 1 87 ? 18.532 7.660 -12.622 1.00 54.22 87 ASP A N 1
ATOM 650 C CA . ASP A 1 87 ? 19.367 8.793 -12.203 1.00 54.22 87 ASP A CA 1
ATOM 651 C C . ASP A 1 87 ? 18.594 10.072 -11.882 1.00 54.22 87 ASP A C 1
ATOM 653 O O . ASP A 1 87 ? 19.193 11.092 -11.537 1.00 54.22 87 ASP A O 1
ATOM 657 N N . ALA A 1 88 ? 17.259 10.035 -11.891 1.00 52.88 88 ALA A N 1
ATOM 658 C CA . ALA A 1 88 ? 16.455 11.163 -11.443 1.00 52.88 88 ALA A CA 1
ATOM 659 C C . ALA A 1 88 ? 16.491 11.297 -9.904 1.00 52.88 88 ALA A C 1
ATOM 661 O O . ALA A 1 88 ? 15.465 11.241 -9.221 1.00 52.88 88 ALA A O 1
ATOM 662 N N . ARG A 1 89 ? 17.673 11.580 -9.334 1.00 51.03 89 ARG A N 1
ATOM 663 C CA . ARG A 1 89 ? 17.805 12.487 -8.185 1.00 51.03 89 ARG A CA 1
ATOM 664 C C . ARG A 1 89 ? 17.360 13.873 -8.658 1.00 51.03 89 ARG A C 1
ATOM 666 O O . ARG A 1 89 ? 18.140 14.815 -8.724 1.00 51.03 89 ARG A O 1
ATOM 673 N N . ALA A 1 90 ? 16.087 14.006 -9.017 1.00 50.31 90 ALA A N 1
ATOM 674 C CA . ALA A 1 90 ? 15.475 15.313 -9.046 1.00 50.31 90 ALA A CA 1
ATOM 675 C C . ALA A 1 90 ? 15.558 15.795 -7.601 1.00 50.31 90 ALA A C 1
ATOM 677 O O . ALA A 1 90 ? 14.890 15.231 -6.733 1.00 50.31 90 ALA A O 1
ATOM 678 N N . GLU A 1 91 ? 16.441 16.759 -7.335 1.00 49.50 91 GLU A N 1
ATOM 679 C CA . GLU A 1 91 ? 16.489 17.484 -6.076 1.00 49.50 91 GLU A CA 1
ATOM 680 C C . GLU A 1 91 ? 15.074 17.980 -5.797 1.00 49.50 91 GLU A C 1
ATOM 682 O O . GLU A 1 91 ? 14.576 18.960 -6.364 1.00 49.50 91 GLU A O 1
ATOM 687 N N . ALA A 1 92 ? 14.364 17.211 -4.980 1.00 52.38 92 ALA A N 1
ATOM 688 C CA . ALA A 1 92 ? 13.007 17.499 -4.609 1.00 52.38 92 ALA A CA 1
ATOM 689 C C . ALA A 1 92 ? 13.104 18.649 -3.619 1.00 52.38 92 ALA A C 1
ATOM 691 O O . ALA A 1 92 ? 13.145 18.445 -2.409 1.00 52.38 92 ALA A O 1
ATOM 692 N N . ARG A 1 93 ? 13.183 19.877 -4.139 1.00 51.78 93 ARG A N 1
ATOM 693 C CA . ARG A 1 93 ? 12.942 21.071 -3.340 1.00 51.78 93 ARG A CA 1
ATOM 694 C C . ARG A 1 93 ? 11.580 20.846 -2.696 1.00 51.78 93 ARG A C 1
ATOM 696 O O . ARG A 1 93 ? 10.584 20.747 -3.424 1.00 51.78 93 ARG A O 1
ATOM 703 N N . ALA A 1 94 ? 11.584 20.637 -1.378 1.00 55.25 94 ALA A N 1
ATOM 704 C CA . ALA A 1 94 ? 10.393 20.277 -0.630 1.00 55.25 94 ALA A CA 1
ATOM 705 C C . ALA A 1 94 ? 9.291 21.266 -1.026 1.00 55.25 94 ALA A C 1
ATOM 707 O O . ALA A 1 94 ? 9.530 22.479 -0.967 1.00 55.25 94 ALA A O 1
ATOM 708 N N . PRO A 1 95 ? 8.131 20.799 -1.523 1.00 54.38 95 PRO A N 1
ATOM 709 C CA . PRO A 1 95 ? 7.031 21.711 -1.761 1.00 54.38 95 PRO A CA 1
ATOM 710 C C . PRO A 1 95 ? 6.766 22.430 -0.441 1.00 54.38 95 PRO A C 1
ATOM 712 O O . PRO A 1 95 ? 6.704 21.781 0.605 1.00 54.38 95 PRO A O 1
ATOM 715 N N . ALA A 1 96 ? 6.666 23.762 -0.484 1.00 56.53 96 ALA A N 1
ATOM 716 C CA . ALA A 1 96 ? 6.255 24.536 0.676 1.00 56.53 96 ALA A CA 1
ATOM 717 C C . ALA A 1 96 ? 5.009 23.857 1.249 1.00 56.53 96 ALA A C 1
ATOM 719 O O . ALA A 1 96 ? 4.048 23.600 0.513 1.00 56.53 96 ALA A O 1
ATOM 720 N N . THR A 1 97 ? 5.060 23.483 2.526 1.00 58.31 97 THR A N 1
ATOM 721 C CA . THR A 1 97 ? 3.946 22.880 3.253 1.00 58.31 97 THR A CA 1
ATOM 722 C C . THR A 1 97 ? 2.883 23.954 3.448 1.00 58.31 97 THR A C 1
ATOM 724 O O . THR A 1 97 ? 2.661 24.461 4.541 1.00 58.31 97 THR A O 1
ATOM 727 N N . ASN A 1 98 ? 2.229 24.348 2.357 1.00 57.94 98 ASN A N 1
ATOM 728 C CA . ASN A 1 98 ? 1.062 25.206 2.400 1.00 57.94 98 ASN A CA 1
ATOM 729 C C . ASN A 1 98 ? 0.051 24.461 3.260 1.00 57.94 98 ASN A C 1
ATOM 731 O O . ASN A 1 98 ? -0.395 23.387 2.853 1.00 57.94 98 ASN A O 1
ATOM 735 N N . GLY A 1 99 ? -0.204 24.993 4.461 1.00 58.09 99 GLY A N 1
ATOM 736 C CA . GLY A 1 99 ? -0.981 24.400 5.547 1.00 58.09 99 GLY A 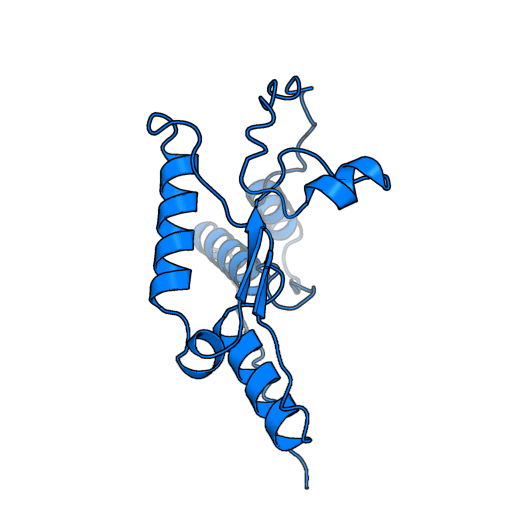CA 1
ATOM 737 C C . GLY A 1 99 ? -2.308 23.846 5.058 1.00 58.09 99 GLY A C 1
ATOM 738 O O . GLY A 1 99 ? -3.340 24.515 5.069 1.00 58.09 99 GLY A O 1
ATOM 739 N N . ARG A 1 100 ? -2.264 22.612 4.567 1.00 64.12 100 ARG A N 1
ATOM 740 C CA . ARG A 1 100 ? -3.394 21.971 3.925 1.00 64.12 100 ARG A CA 1
ATOM 741 C C . ARG A 1 100 ? -4.346 21.623 5.054 1.00 64.12 100 ARG A C 1
ATOM 743 O O . ARG A 1 100 ? -3.988 20.837 5.927 1.00 64.12 100 ARG A O 1
ATOM 750 N N . LYS A 1 101 ? -5.525 22.248 5.067 1.00 78.19 101 LYS A N 1
ATOM 751 C CA . LYS A 1 101 ? -6.547 21.980 6.079 1.00 78.19 101 LYS A CA 1
ATOM 752 C C . LYS A 1 101 ? -6.901 20.497 6.003 1.00 78.19 101 LYS A C 1
ATOM 754 O O . LYS A 1 101 ? -7.502 20.048 5.027 1.00 78.19 101 LYS A O 1
ATOM 759 N N . LEU A 1 102 ? -6.438 19.737 6.990 1.00 77.62 102 LEU A N 1
ATOM 760 C CA . LEU A 1 102 ? -6.735 18.318 7.088 1.00 77.62 102 LEU A CA 1
ATOM 761 C C . LEU A 1 102 ? -8.227 18.149 7.407 1.00 77.62 102 LEU A C 1
ATOM 763 O O . LEU A 1 102 ? -8.809 19.008 8.081 1.00 77.62 102 LEU A O 1
ATOM 767 N N . PRO A 1 103 ? -8.863 17.075 6.911 1.00 82.12 103 PRO A N 1
ATOM 768 C CA . PRO A 1 103 ? -10.203 16.721 7.354 1.00 82.12 103 PRO A CA 1
ATOM 769 C C . PRO A 1 103 ? -10.219 16.431 8.869 1.00 82.12 103 PRO A C 1
ATOM 771 O O . PRO A 1 103 ? -9.153 16.227 9.462 1.00 82.12 103 PRO A O 1
ATOM 774 N N . PRO A 1 104 ? -11.413 16.394 9.492 1.00 85.44 104 PRO A N 1
ATOM 775 C CA . PRO A 1 104 ? -11.574 15.976 10.881 1.00 85.44 104 PRO A CA 1
ATOM 776 C C . PRO A 1 104 ? -10.873 14.646 11.162 1.00 85.44 104 PRO A C 1
ATOM 778 O O . PRO A 1 104 ? -10.762 13.783 10.285 1.00 85.44 104 PRO A O 1
ATOM 781 N N . SER A 1 105 ? -10.398 14.476 12.394 1.00 89.88 105 SER A N 1
ATOM 782 C CA . SER A 1 105 ? -9.754 13.227 12.792 1.00 89.88 105 SER A CA 1
ATOM 783 C C . SER A 1 105 ? -10.764 12.078 12.819 1.00 89.88 105 SER A C 1
ATOM 785 O O . SER A 1 105 ? -11.964 12.283 13.007 1.00 89.88 105 SER A O 1
ATOM 787 N N . LEU A 1 106 ? -10.275 10.840 12.691 1.00 88.94 106 LEU A N 1
ATOM 788 C CA . LEU A 1 106 ? -11.136 9.662 12.826 1.00 88.94 106 LEU A CA 1
ATOM 789 C C . LEU A 1 106 ? -11.852 9.643 14.184 1.00 88.94 106 LEU A C 1
ATOM 791 O O . LEU A 1 106 ? -13.009 9.250 14.251 1.00 88.94 106 LEU A O 1
ATOM 795 N N . LYS A 1 107 ? -11.199 10.130 15.247 1.00 89.31 107 LYS 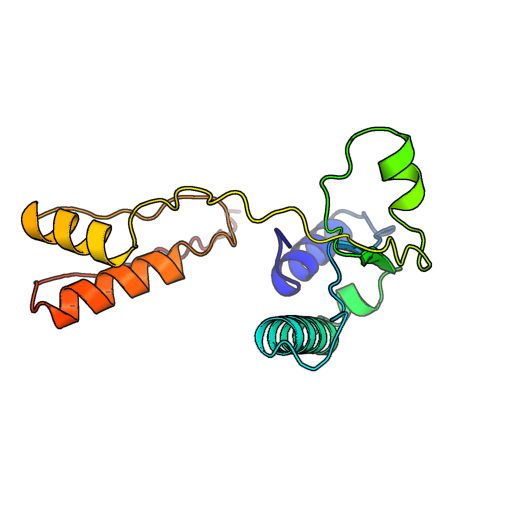A N 1
ATOM 796 C CA . LYS A 1 107 ? -11.813 10.244 16.571 1.00 89.31 107 LYS A CA 1
ATOM 797 C C . LYS A 1 107 ? -13.023 11.179 16.560 1.00 89.31 107 LYS A C 1
ATOM 799 O O . LYS A 1 107 ? -14.066 10.811 17.079 1.00 89.31 107 LYS A O 1
ATOM 804 N N . GLN A 1 108 ? -12.901 12.358 15.948 1.00 90.12 108 GLN A N 1
ATOM 805 C CA . GLN A 1 108 ? -14.019 13.304 15.855 1.00 90.12 108 GLN A CA 1
ATOM 806 C C . GLN A 1 108 ? -15.210 12.684 15.118 1.00 90.12 108 GLN A C 1
ATOM 808 O O . GLN A 1 108 ? -16.345 12.839 15.554 1.00 90.12 108 GLN A O 1
ATOM 813 N N . LEU A 1 109 ? -14.943 11.913 14.060 1.00 90.19 109 LEU A N 1
ATOM 814 C CA . LEU A 1 109 ? -15.984 11.164 13.362 1.00 90.19 109 LEU A CA 1
ATOM 815 C C . LEU A 1 109 ? -16.644 10.110 14.269 1.00 90.19 109 LEU A C 1
ATOM 817 O O . LEU A 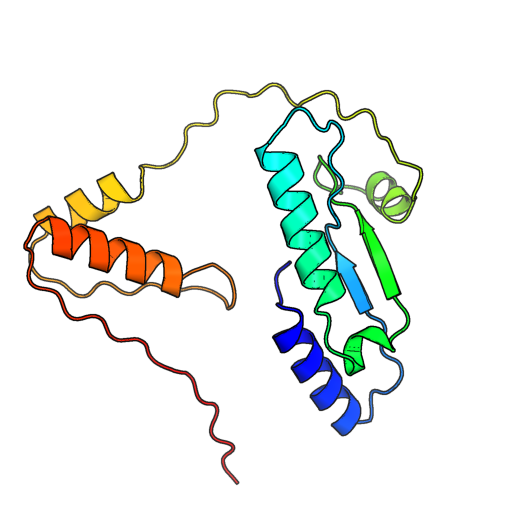1 109 ? -17.860 9.954 14.230 1.00 90.19 109 LEU A O 1
ATOM 821 N N . VAL A 1 110 ? -15.874 9.393 15.095 1.00 90.62 110 VAL A N 1
ATOM 822 C CA . VAL A 1 110 ? -16.438 8.422 16.052 1.00 90.62 110 VAL A CA 1
ATOM 823 C C . VAL A 1 110 ? -17.283 9.116 17.121 1.00 90.62 110 VAL A C 1
ATOM 825 O O . VAL A 1 110 ? -18.376 8.638 17.406 1.00 90.62 110 VAL A O 1
ATOM 828 N N . ASP A 1 111 ? -16.832 10.253 17.655 1.00 90.50 111 ASP A N 1
ATOM 829 C CA . ASP A 1 111 ? -17.586 11.033 18.646 1.00 90.50 111 ASP A CA 1
ATOM 830 C C . ASP A 1 111 ? -18.947 11.494 18.068 1.00 90.50 111 ASP A C 1
ATOM 832 O O . ASP A 1 111 ? -19.974 11.468 18.746 1.00 90.50 111 ASP A O 1
ATOM 836 N N . GLU A 1 112 ? -18.991 11.886 16.790 1.00 90.19 112 GLU A N 1
ATOM 837 C CA . GLU A 1 112 ? -20.240 12.232 16.096 1.00 90.19 112 GLU A CA 1
ATOM 838 C C . GLU A 1 112 ? -21.165 11.021 15.903 1.00 90.19 112 GLU A C 1
ATOM 840 O O . GLU A 1 112 ? -22.377 11.127 16.116 1.00 90.19 112 GLU A O 1
ATOM 845 N N . LEU A 1 113 ? -20.602 9.866 15.535 1.00 89.00 113 LEU A N 1
ATOM 846 C CA . LEU A 1 113 ? -21.350 8.615 15.384 1.00 89.00 113 LEU A CA 1
ATOM 847 C C . LEU A 1 113 ? -21.929 8.135 16.721 1.00 89.00 113 LEU A C 1
ATOM 849 O O . LEU A 1 113 ? -23.066 7.668 16.758 1.00 89.00 113 LEU A O 1
ATOM 853 N N . GLU A 1 114 ? -21.179 8.278 17.813 1.00 88.69 114 GLU A N 1
ATOM 854 C CA . GLU A 1 114 ? -21.632 7.930 19.161 1.00 88.69 114 GLU A CA 1
ATOM 855 C C . GLU A 1 114 ? -22.771 8.851 19.622 1.00 88.69 114 GLU A C 1
ATOM 857 O O . GLU A 1 114 ? -23.808 8.369 20.087 1.00 88.69 114 GLU A O 1
ATOM 862 N N . ARG A 1 115 ? -22.652 10.165 19.380 1.00 89.50 115 ARG A N 1
ATOM 863 C CA . ARG A 1 115 ? -23.723 11.141 19.654 1.00 89.50 115 ARG A CA 1
ATOM 864 C C . ARG A 1 115 ? -25.001 10.881 18.861 1.00 89.50 115 ARG A C 1
ATOM 866 O O . ARG A 1 115 ? -26.087 11.164 19.364 1.00 89.50 115 ARG A O 1
ATOM 873 N N . ALA A 1 116 ? -24.890 10.362 17.638 1.00 87.50 116 ALA A N 1
ATOM 874 C CA . ALA A 1 116 ? -26.048 9.951 16.844 1.00 87.50 116 ALA A CA 1
ATOM 875 C C . ALA A 1 116 ? -26.779 8.732 17.452 1.00 87.50 116 ALA A C 1
ATOM 877 O O . ALA A 1 116 ? -27.947 8.489 17.141 1.00 87.50 116 ALA A O 1
ATOM 878 N N . GLY A 1 117 ? -26.131 7.994 18.361 1.00 83.81 117 GLY A N 1
ATOM 879 C CA . GLY A 1 117 ? -26.720 6.899 19.120 1.00 83.81 117 GLY A CA 1
ATOM 880 C C . GLY A 1 117 ? -26.692 5.568 18.368 1.00 83.81 117 GLY A C 1
ATOM 881 O O . GLY A 1 117 ? -25.637 5.051 18.011 1.00 83.81 117 GLY A O 1
ATOM 882 N N . LYS A 1 118 ? -27.859 4.939 18.184 1.00 84.69 118 LYS A N 1
ATOM 883 C CA . LYS A 1 118 ? -27.951 3.618 17.537 1.00 84.69 118 LYS A CA 1
ATOM 884 C C . LYS A 1 118 ? -27.968 3.774 16.018 1.00 84.69 118 LYS A C 1
ATOM 886 O O . LYS A 1 118 ? -28.794 4.507 15.487 1.00 84.69 118 LYS A O 1
ATOM 891 N N . GLY A 1 119 ? -27.141 3.003 15.320 1.00 85.19 119 GLY A N 1
ATOM 892 C CA . GLY A 1 119 ? -27.114 3.000 13.862 1.00 85.19 119 GLY A CA 1
ATOM 893 C C . GLY A 1 119 ? -26.286 1.859 13.286 1.00 85.19 119 GLY A C 1
ATOM 894 O O . GLY A 1 119 ? -25.674 1.080 14.017 1.00 85.19 119 GLY A O 1
ATOM 895 N N . VAL A 1 120 ? -26.281 1.767 11.958 1.00 89.06 120 VAL A N 1
ATOM 896 C CA . VAL A 1 120 ? -25.440 0.830 11.206 1.00 89.06 120 VAL A CA 1
ATOM 897 C C . VAL A 1 120 ? -24.314 1.622 10.552 1.00 89.06 120 VAL A C 1
ATOM 899 O O . VAL A 1 120 ? -24.571 2.561 9.803 1.00 89.06 120 VAL A O 1
ATOM 902 N N . ILE A 1 121 ? -23.066 1.233 10.822 1.00 88.75 121 ILE A N 1
ATOM 903 C CA . ILE A 1 121 ? -21.871 1.843 10.228 1.00 88.75 121 ILE A CA 1
ATOM 904 C C . ILE A 1 121 ? -21.324 0.888 9.168 1.00 88.75 121 ILE A C 1
ATOM 906 O O . ILE A 1 121 ? -20.947 -0.242 9.478 1.00 88.75 121 ILE A O 1
ATOM 910 N N . MET A 1 122 ? -21.261 1.343 7.916 1.00 89.12 122 MET A N 1
ATOM 911 C CA . MET A 1 122 ? -20.741 0.557 6.793 1.00 89.12 122 MET A CA 1
ATOM 912 C C . MET A 1 122 ? -19.491 1.221 6.211 1.00 89.12 122 MET A C 1
ATOM 914 O O . MET A 1 122 ? -19.564 2.326 5.676 1.00 89.12 122 MET A O 1
ATOM 918 N N . THR A 1 123 ? -18.338 0.544 6.268 1.00 89.00 123 THR A N 1
ATOM 919 C CA . THR A 1 123 ? -17.113 1.009 5.599 1.00 89.00 123 THR A CA 1
ATOM 920 C C . THR A 1 123 ? -17.032 0.431 4.183 1.00 89.00 123 THR A C 1
ATOM 922 O O . THR A 1 123 ? -16.845 -0.768 3.978 1.00 89.00 123 THR A O 1
ATOM 925 N N . MET A 1 124 ? -17.182 1.291 3.172 1.00 87.12 124 MET A N 1
ATOM 926 C CA . MET A 1 124 ? -17.209 0.898 1.756 1.00 87.12 124 MET A CA 1
ATOM 927 C C . MET A 1 124 ? -16.029 1.478 0.966 1.00 87.12 124 MET A C 1
ATOM 929 O O . MET A 1 124 ? -15.354 2.400 1.414 1.00 87.12 124 MET A O 1
ATOM 933 N N . GLY A 1 125 ? -15.741 0.906 -0.207 1.00 83.25 125 GLY A N 1
ATOM 934 C CA . GLY A 1 125 ? -14.610 1.306 -1.055 1.00 83.25 125 GLY A CA 1
ATOM 935 C C . GLY A 1 125 ? -13.903 0.138 -1.752 1.00 83.25 125 GLY A C 1
ATOM 936 O O . GLY A 1 125 ? -14.216 -1.035 -1.536 1.00 83.25 125 GLY A O 1
ATOM 937 N N . LYS A 1 126 ? -12.905 0.455 -2.581 1.00 82.94 126 LYS A N 1
ATOM 938 C CA . LYS A 1 126 ? -12.150 -0.526 -3.386 1.00 82.94 126 LYS A CA 1
ATOM 939 C C . LYS A 1 126 ? -11.313 -1.482 -2.521 1.00 82.94 126 LYS A C 1
ATOM 941 O O . LYS A 1 126 ? -11.100 -1.240 -1.330 1.00 82.94 126 LYS A O 1
ATOM 946 N N . GLY A 1 127 ? -10.855 -2.597 -3.091 1.00 75.00 127 GLY A N 1
ATOM 947 C CA . GLY A 1 127 ? -9.874 -3.474 -2.437 1.00 75.00 127 GLY A CA 1
ATOM 948 C C . GLY A 1 127 ? -8.620 -2.691 -2.023 1.00 75.00 127 GLY A C 1
ATOM 949 O O . GLY A 1 127 ? -8.228 -1.754 -2.709 1.00 75.00 127 GLY A O 1
ATOM 950 N N . GLY A 1 128 ? -8.035 -3.008 -0.865 1.00 72.81 128 GLY A N 1
ATOM 951 C CA . GLY A 1 128 ? -6.760 -2.418 -0.428 1.00 72.81 128 GLY A CA 1
ATOM 952 C C . GLY A 1 128 ? -6.798 -1.003 0.174 1.00 72.81 128 GLY A C 1
ATOM 953 O O . GLY A 1 128 ? -5.790 -0.575 0.720 1.00 72.81 128 GLY A O 1
ATOM 954 N N . VAL A 1 129 ? -7.933 -0.289 0.171 1.00 83.12 129 VAL A N 1
ATOM 955 C CA . VAL A 1 129 ? -8.012 1.092 0.721 1.00 83.12 129 VAL A CA 1
ATOM 956 C C . VAL A 1 129 ? -8.076 1.179 2.257 1.00 83.12 129 VAL A C 1
ATOM 958 O O . VAL A 1 129 ? -8.193 2.269 2.800 1.00 83.12 129 VAL A O 1
ATOM 961 N N . GLY A 1 130 ? -8.038 0.049 2.974 1.00 82.75 130 GLY A N 1
ATOM 962 C CA . GLY A 1 130 ? -8.025 0.030 4.446 1.00 82.75 130 GLY A CA 1
ATOM 963 C C . GLY A 1 130 ? -9.395 -0.009 5.137 1.00 82.75 130 GLY A C 1
ATOM 964 O O . GLY A 1 130 ? -9.478 0.253 6.331 1.00 82.75 130 GLY A O 1
ATOM 965 N N . LYS A 1 131 ? -10.476 -0.377 4.435 1.00 90.81 131 LYS A N 1
ATOM 966 C CA . LYS A 1 131 ? -11.846 -0.434 5.000 1.00 90.81 131 LYS A CA 1
ATOM 967 C C . LYS A 1 131 ? -11.955 -1.231 6.299 1.00 90.81 131 LYS A C 1
ATOM 969 O O . LYS A 1 131 ? -12.616 -0.791 7.233 1.00 90.81 131 LYS A O 1
ATOM 974 N N . THR A 1 132 ? -11.310 -2.397 6.344 1.00 87.94 132 THR A N 1
ATOM 975 C CA . THR A 1 132 ? -11.298 -3.271 7.521 1.00 87.94 132 THR A CA 1
ATOM 976 C C . THR A 1 132 ? -10.535 -2.624 8.669 1.00 87.94 132 THR A C 1
ATOM 978 O O . THR A 1 132 ? -11.005 -2.655 9.797 1.00 87.94 132 THR A O 1
ATOM 981 N N . SER A 1 133 ? -9.402 -1.979 8.377 1.00 88.69 133 SER A N 1
ATOM 982 C CA . SER A 1 133 ? -8.614 -1.248 9.372 1.00 88.69 133 SER A CA 1
ATOM 983 C C . SER A 1 133 ? -9.413 -0.091 9.971 1.00 88.69 133 SER A C 1
ATOM 985 O O . SER A 1 133 ? -9.441 0.059 11.187 1.00 88.69 133 SER A O 1
ATOM 987 N N . VAL A 1 134 ? -10.122 0.676 9.137 1.00 90.12 134 VAL A N 1
ATOM 988 C CA . VAL A 1 134 ? -10.994 1.764 9.602 1.00 90.12 134 VAL A CA 1
ATOM 989 C C . VAL A 1 134 ? -12.174 1.221 10.411 1.00 90.12 134 VAL A C 1
ATOM 991 O O . VAL A 1 134 ? -12.461 1.747 11.479 1.00 90.12 134 VAL A O 1
ATOM 994 N N . ALA A 1 135 ? -12.831 0.146 9.963 1.00 89.50 135 ALA A N 1
ATOM 995 C CA . ALA A 1 135 ? -13.937 -0.461 10.708 1.00 89.50 135 ALA A CA 1
ATOM 996 C C . ALA A 1 135 ? -13.496 -0.988 12.081 1.00 89.50 135 ALA A C 1
ATOM 998 O O . ALA A 1 135 ? -14.207 -0.797 13.064 1.00 89.50 135 ALA A O 1
ATOM 999 N N . ALA A 1 136 ? -12.324 -1.623 12.148 1.00 89.00 136 ALA A N 1
ATOM 1000 C CA . ALA A 1 136 ? -11.745 -2.096 13.399 1.00 89.00 136 ALA A CA 1
ATOM 1001 C C . ALA A 1 136 ? -11.407 -0.926 14.333 1.00 89.00 136 ALA A C 1
ATOM 1003 O O . ALA A 1 136 ? -11.754 -0.980 15.507 1.00 89.00 136 ALA A O 1
ATOM 1004 N N . ALA A 1 137 ? -10.808 0.149 13.811 1.00 89.94 137 ALA A N 1
ATOM 1005 C CA . ALA A 1 137 ? -10.523 1.348 14.596 1.00 89.94 137 ALA A CA 1
ATOM 1006 C C . ALA A 1 137 ? -11.806 1.970 15.173 1.00 89.94 137 ALA A C 1
ATOM 1008 O O . ALA A 1 137 ? -11.862 2.241 16.366 1.00 89.94 137 ALA A O 1
ATOM 1009 N N . ILE A 1 138 ? -12.866 2.109 14.367 1.00 90.00 138 ILE A N 1
ATOM 1010 C CA . ILE A 1 138 ? -14.170 2.606 14.838 1.00 90.00 138 ILE A CA 1
ATOM 1011 C C . ILE A 1 138 ? -14.738 1.704 15.943 1.00 90.00 138 ILE A C 1
ATOM 1013 O O . ILE A 1 138 ? -15.184 2.200 16.973 1.00 90.00 138 ILE A O 1
ATOM 1017 N N . ALA A 1 139 ? -14.711 0.381 15.754 1.00 88.62 139 ALA A N 1
ATOM 1018 C CA . ALA A 1 139 ? -15.225 -0.568 16.740 1.00 88.62 139 ALA A CA 1
ATOM 1019 C C . ALA A 1 139 ? -14.450 -0.511 18.067 1.00 88.62 139 ALA A C 1
ATOM 1021 O O . ALA A 1 139 ? -15.063 -0.542 19.131 1.00 88.62 139 ALA A O 1
ATOM 1022 N N . VAL A 1 140 ? -13.118 -0.397 18.006 1.00 89.56 140 VAL A N 1
ATOM 1023 C CA . VAL A 1 140 ? -12.259 -0.258 19.191 1.00 89.56 140 VAL A CA 1
ATOM 1024 C C . VAL A 1 140 ? -12.562 1.041 19.936 1.00 89.56 140 VAL A C 1
ATOM 1026 O O . VAL A 1 140 ? -12.745 1.005 21.150 1.00 89.56 140 VAL A O 1
ATOM 1029 N N . GLU A 1 141 ? -12.682 2.169 19.236 1.00 89.56 141 GLU A N 1
ATOM 1030 C CA . GLU A 1 141 ? -13.003 3.456 19.869 1.00 89.56 141 GLU A CA 1
ATOM 1031 C C . GLU A 1 141 ? -14.387 3.432 20.543 1.00 89.56 141 GLU A C 1
ATOM 1033 O O . GLU A 1 141 ? -14.522 3.833 21.700 1.00 89.56 141 GLU A O 1
ATOM 1038 N N . LEU A 1 142 ? -15.404 2.861 19.887 1.00 87.50 142 LEU A N 1
ATOM 1039 C CA . LEU A 1 142 ? -16.733 2.680 20.490 1.00 87.50 142 LEU A CA 1
ATOM 1040 C C . LEU A 1 142 ? -16.697 1.752 21.718 1.00 87.50 142 LEU A C 1
ATOM 1042 O O . LEU A 1 142 ? -17.414 1.992 22.693 1.00 87.50 142 LEU A O 1
ATOM 1046 N N . ALA A 1 143 ? -15.849 0.718 21.699 1.00 87.69 143 ALA A N 1
ATOM 1047 C CA . ALA A 1 143 ? -15.646 -0.178 22.837 1.00 87.69 143 ALA A CA 1
ATOM 1048 C C . ALA A 1 143 ? -15.066 0.561 24.049 1.00 87.69 143 ALA A C 1
ATOM 1050 O O . ALA A 1 143 ? -15.547 0.388 25.171 1.00 87.69 143 ALA A O 1
ATOM 1051 N N . VAL A 1 144 ? -14.056 1.407 23.821 1.00 89.69 144 VAL A N 1
ATOM 1052 C CA . VAL A 1 144 ? -13.416 2.225 24.865 1.00 89.69 144 VAL A CA 1
ATOM 1053 C C . VAL A 1 144 ? -14.423 3.194 25.492 1.00 89.69 144 VAL A C 1
ATOM 1055 O O . VAL A 1 144 ? -14.423 3.376 26.710 1.00 89.69 144 VAL A O 1
ATOM 1058 N N . MET A 1 145 ? -15.350 3.733 24.696 1.00 84.31 145 MET A N 1
ATOM 1059 C CA . MET A 1 145 ? -16.457 4.581 25.168 1.00 84.31 145 MET A CA 1
ATOM 1060 C C . MET A 1 145 ? -17.583 3.800 25.876 1.00 84.31 145 MET A C 1
ATOM 1062 O O . MET A 1 145 ? -18.570 4.394 26.301 1.00 84.31 145 MET A O 1
ATOM 1066 N N . ARG A 1 146 ? -17.455 2.472 26.041 1.00 84.25 146 ARG A N 1
ATOM 1067 C CA . ARG A 1 146 ? -18.472 1.565 26.618 1.00 84.25 146 ARG A CA 1
ATOM 1068 C C . ARG A 1 146 ? -19.798 1.524 25.848 1.00 84.25 146 ARG A C 1
ATOM 1070 O O . ARG A 1 146 ? -20.820 1.086 26.385 1.00 84.25 146 ARG A O 1
ATOM 1077 N N . SER A 1 147 ? -19.784 1.919 24.579 1.00 78.25 147 SER A N 1
ATOM 1078 C CA . SER A 1 147 ? -20.937 1.775 23.696 1.00 78.25 147 SER A CA 1
ATOM 1079 C C . SER A 1 147 ? -21.130 0.311 23.293 1.00 78.25 147 SER A C 1
ATOM 1081 O O . SER A 1 147 ? -20.171 -0.429 23.073 1.00 78.25 147 SER A O 1
ATOM 1083 N N . ARG A 1 148 ? -22.387 -0.141 23.183 1.00 79.38 148 ARG A N 1
ATOM 1084 C CA . ARG A 1 148 ? -22.693 -1.489 22.674 1.00 79.38 148 ARG A CA 1
ATOM 1085 C C . ARG A 1 148 ? -22.535 -1.510 21.157 1.00 79.38 148 ARG A C 1
ATOM 1087 O O . ARG A 1 148 ? -23.258 -0.794 20.469 1.00 79.38 148 ARG A O 1
ATOM 1094 N N . TYR A 1 149 ? -21.664 -2.373 20.645 1.00 81.94 149 TYR A N 1
ATOM 1095 C CA . TYR A 1 149 ? -21.438 -2.551 19.212 1.00 81.94 149 TYR A CA 1
ATOM 1096 C C . TYR A 1 149 ? -21.381 -4.037 18.840 1.00 81.94 149 TYR A C 1
ATOM 1098 O O . TYR A 1 149 ? -21.095 -4.897 19.672 1.00 81.94 149 TYR A O 1
ATOM 1106 N N . VAL A 1 150 ? -21.648 -4.333 17.569 1.00 79.94 150 VAL A N 1
ATOM 1107 C CA . VAL A 1 150 ? -21.423 -5.646 16.957 1.00 79.94 150 VAL A CA 1
ATOM 1108 C C . VAL A 1 150 ? -20.661 -5.400 15.665 1.00 79.94 150 VAL A C 1
ATOM 1110 O O . VAL A 1 150 ? -21.100 -4.615 14.826 1.00 79.94 150 VAL A O 1
ATOM 1113 N N . TRP A 1 151 ? -19.510 -6.049 15.510 1.00 80.88 151 TRP A N 1
ATOM 1114 C CA . TRP A 1 151 ? -18.698 -5.951 14.302 1.00 80.88 151 TRP A CA 1
ATOM 1115 C C . TRP A 1 151 ? -18.862 -7.213 13.456 1.00 80.88 151 TRP A C 1
ATOM 1117 O O . TRP A 1 151 ? -18.736 -8.326 13.962 1.00 80.88 151 TRP A O 1
ATOM 1127 N N . CYS A 1 152 ? -19.143 -7.038 12.166 1.00 80.06 152 CYS A N 1
ATOM 1128 C CA . CYS A 1 152 ? -19.274 -8.130 11.210 1.00 80.06 152 CYS A CA 1
ATOM 1129 C C . CYS A 1 152 ? -18.377 -7.859 10.001 1.00 80.06 152 CYS A C 1
ATOM 1131 O O . CYS A 1 152 ? -18.474 -6.806 9.370 1.00 80.06 152 CYS A O 1
ATOM 1133 N N . GLN A 1 153 ? -17.519 -8.821 9.663 1.00 78.62 153 GLN A N 1
ATOM 1134 C CA . GLN A 1 153 ? -16.725 -8.794 8.441 1.00 78.62 153 GLN A CA 1
ATOM 1135 C C . GLN A 1 153 ? -17.314 -9.785 7.437 1.00 78.62 153 GLN A C 1
ATOM 1137 O O . GLN A 1 153 ? -17.222 -10.997 7.626 1.00 78.62 153 GLN A O 1
ATOM 1142 N N . GLN A 1 154 ? -17.872 -9.286 6.334 1.00 62.06 154 GLN A N 1
ATOM 1143 C CA . GLN A 1 154 ? -18.220 -10.149 5.207 1.00 62.06 154 GLN A CA 1
ATOM 1144 C C . GLN A 1 154 ? -16.946 -10.560 4.458 1.00 62.06 154 GLN A C 1
ATOM 1146 O O . GLN A 1 154 ? -16.242 -9.722 3.894 1.00 62.06 154 GLN A O 1
ATOM 1151 N N . HIS A 1 155 ? -16.654 -11.860 4.442 1.00 54.75 155 HIS A N 1
ATOM 1152 C CA . HIS A 1 155 ? -15.716 -12.441 3.486 1.00 54.75 155 HIS A CA 1
ATOM 1153 C C . HIS A 1 155 ? -16.443 -12.637 2.157 1.00 54.75 155 HIS A C 1
ATOM 1155 O O . HIS A 1 155 ? -17.314 -13.499 2.038 1.00 54.75 155 HIS A O 1
ATOM 1161 N N . SER A 1 156 ? -16.074 -11.862 1.139 1.00 45.78 156 SER A N 1
ATOM 1162 C CA . SER A 1 156 ? -16.439 -12.161 -0.243 1.00 45.78 156 SER A CA 1
ATOM 1163 C C . SER A 1 156 ? -15.624 -13.370 -0.713 1.00 45.78 156 SER A C 1
ATOM 1165 O O . SER A 1 156 ? -14.586 -13.226 -1.352 1.00 45.78 156 SER A O 1
ATOM 1167 N N . SER A 1 157 ? -16.064 -14.572 -0.336 1.00 38.53 157 SER A N 1
ATOM 1168 C CA . SER A 1 157 ? -15.664 -15.800 -1.016 1.00 38.53 157 SER A CA 1
ATOM 1169 C C . SER A 1 157 ? -16.431 -15.842 -2.334 1.00 38.53 157 SER A C 1
ATOM 1171 O O . SER A 1 157 ? -17.636 -16.093 -2.353 1.00 38.53 157 SER A O 1
ATOM 1173 N N . THR A 1 158 ? -15.748 -15.567 -3.442 1.00 41.91 158 THR A N 1
ATOM 1174 C CA . THR A 1 158 ? -16.192 -15.993 -4.769 1.00 41.91 158 THR A CA 1
ATOM 1175 C C . THR A 1 158 ? -16.166 -17.522 -4.781 1.00 41.91 158 THR A C 1
ATOM 1177 O O . THR A 1 158 ? -15.178 -18.148 -5.157 1.00 41.91 158 THR A O 1
ATOM 1180 N N . ARG A 1 159 ? -17.247 -18.152 -4.305 1.00 33.34 159 ARG A N 1
ATOM 1181 C CA . ARG A 1 159 ? -17.515 -19.556 -4.620 1.00 33.34 159 ARG A CA 1
ATOM 1182 C C . ARG A 1 159 ? -17.707 -19.627 -6.133 1.00 33.34 159 ARG A C 1
ATOM 1184 O O . ARG A 1 159 ? -18.631 -19.008 -6.656 1.00 33.34 159 ARG A O 1
ATOM 1191 N N . ARG A 1 160 ? -16.810 -20.344 -6.818 1.00 34.81 160 ARG A N 1
ATOM 1192 C CA . ARG A 1 160 ? -17.014 -20.782 -8.203 1.00 34.81 160 ARG A CA 1
ATOM 1193 C C . ARG A 1 160 ? -18.355 -21.521 -8.246 1.00 34.81 160 ARG A C 1
ATOM 1195 O O . ARG A 1 160 ? -18.534 -22.501 -7.527 1.00 34.81 160 ARG A O 1
ATOM 1202 N N . PHE A 1 161 ? -19.300 -21.001 -9.017 1.00 36.09 161 PHE A N 1
ATOM 1203 C CA . PHE A 1 161 ? -20.465 -21.753 -9.461 1.00 36.09 161 PHE A CA 1
ATOM 1204 C C . PHE A 1 161 ? -20.082 -22.447 -10.766 1.00 36.09 161 PHE A C 1
ATOM 1206 O O . PHE A 1 161 ? -19.647 -21.751 -11.679 1.00 36.09 161 PHE A O 1
ATOM 1213 N N . GLY A 1 162 ? -20.299 -23.765 -10.818 1.00 33.06 162 GLY A N 1
ATOM 1214 C CA . GLY A 1 162 ? -20.396 -24.565 -12.046 1.00 33.06 162 GLY A CA 1
ATOM 1215 C C . GLY A 1 162 ? -19.079 -24.900 -12.710 1.00 33.06 162 GLY A C 1
ATOM 1216 O O . GLY A 1 162 ? -18.633 -24.081 -13.536 1.00 33.06 162 GLY A O 1
#